Protein AF-A0A2G1YDD8-F1 (afdb_monomer_lite)

Radius of gyration: 30.4 Å; chains: 1; bounding box: 44×39×94 Å

Foldseek 3Di:
DDDDDDDPDPDPPPPDPPVRVVVVVVVVVVVVVPPDPPQWDKDKDDDDDDCDDDDGDDDDIDIDTGPVPPPD

Structure (mmCIF, N/CA/C/O backbone):
data_AF-A0A2G1YDD8-F1
#
_entry.id   AF-A0A2G1YDD8-F1
#
loop_
_atom_site.group_PDB
_atom_site.id
_atom_site.type_symbol
_atom_site.label_atom_id
_atom_site.label_alt_id
_atom_site.label_comp_id
_atom_site.label_asym_id
_atom_site.label_entity_id
_atom_site.label_seq_id
_atom_site.pdbx_PDB_ins_code
_atom_site.Cartn_x
_atom_site.Cartn_y
_atom_site.Cartn_z
_atom_site.occupancy
_atom_site.B_iso_or_equiv
_atom_site.auth_seq_id
_atom_site.auth_comp_id
_atom_site.auth_asym_id
_atom_site.auth_atom_id
_atom_site.pdbx_PDB_model_num
ATOM 1 N N . MET A 1 1 ? 29.714 22.474 -62.044 1.00 44.72 1 MET A N 1
ATOM 2 C CA . MET A 1 1 ? 29.523 21.970 -60.663 1.00 44.72 1 MET A CA 1
ATOM 3 C C . MET A 1 1 ? 28.572 20.776 -60.689 1.00 44.72 1 MET A C 1
ATOM 5 O O . MET A 1 1 ? 27.497 20.909 -61.255 1.00 44.72 1 MET A O 1
ATOM 9 N N . LYS A 1 2 ? 28.958 19.612 -60.144 1.00 45.25 2 LYS A N 1
ATOM 10 C CA . LYS A 1 2 ? 28.079 18.430 -60.018 1.00 45.25 2 LYS A CA 1
ATOM 11 C C . LYS A 1 2 ? 27.577 18.331 -58.575 1.00 45.25 2 LYS A C 1
ATOM 13 O O . LYS A 1 2 ? 28.372 18.091 -57.671 1.00 45.25 2 LYS A O 1
ATOM 18 N N . LEU A 1 3 ? 26.276 18.523 -58.374 1.00 53.66 3 LEU A N 1
ATOM 19 C CA . LEU A 1 3 ? 25.606 18.322 -57.087 1.00 53.66 3 LEU A CA 1
ATOM 20 C C . LEU A 1 3 ? 25.615 16.825 -56.739 1.00 53.66 3 LEU A C 1
ATOM 22 O O . LEU A 1 3 ? 25.046 16.010 -57.466 1.00 53.66 3 LEU A O 1
ATOM 26 N N . LYS A 1 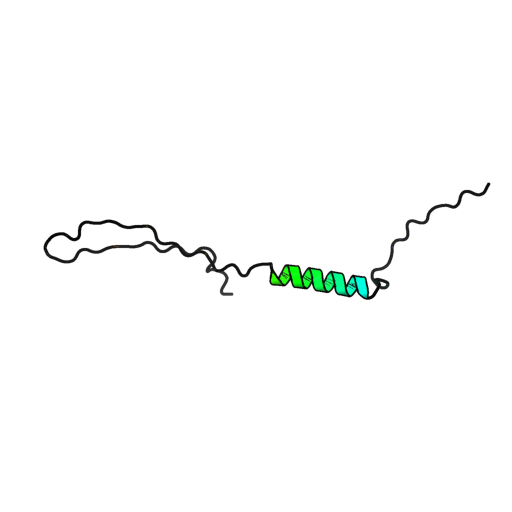4 ? 26.287 16.452 -55.643 1.00 60.81 4 LYS A N 1
ATOM 27 C CA . LYS A 1 4 ? 26.242 15.091 -55.093 1.00 60.81 4 LYS A CA 1
ATOM 28 C C . LYS A 1 4 ? 24.899 14.913 -54.383 1.00 60.81 4 LYS A C 1
ATOM 30 O O . LYS A 1 4 ? 24.619 15.612 -53.416 1.00 60.81 4 LYS A O 1
ATOM 35 N N . ARG A 1 5 ? 24.060 14.002 -54.879 1.00 66.50 5 ARG A N 1
ATOM 36 C CA . ARG A 1 5 ? 22.807 13.622 -54.213 1.00 66.50 5 ARG A CA 1
ATOM 37 C C . ARG A 1 5 ? 23.140 12.855 -52.930 1.00 66.50 5 ARG A C 1
ATOM 39 O O . ARG A 1 5 ? 23.958 11.940 -52.967 1.00 66.50 5 ARG A O 1
ATOM 46 N N . ALA A 1 6 ? 22.539 13.258 -51.813 1.00 60.16 6 ALA A N 1
ATOM 47 C CA . ALA A 1 6 ? 22.681 12.580 -50.531 1.00 60.16 6 ALA A CA 1
ATOM 48 C C . ALA A 1 6 ? 21.821 11.310 -50.528 1.00 60.16 6 ALA A C 1
ATOM 50 O O . ALA A 1 6 ? 20.622 11.369 -50.790 1.00 60.16 6 ALA A O 1
ATOM 51 N N . TYR A 1 7 ? 22.441 10.166 -50.254 1.00 60.00 7 TYR A N 1
ATOM 52 C CA . TYR A 1 7 ? 21.753 8.888 -50.115 1.00 60.00 7 TYR A CA 1
ATOM 53 C C . TYR A 1 7 ? 21.357 8.730 -48.645 1.00 60.00 7 TYR A C 1
ATOM 55 O O . TYR A 1 7 ? 22.225 8.593 -47.783 1.00 60.00 7 TYR A O 1
ATOM 63 N N . THR A 1 8 ? 20.061 8.764 -48.340 1.00 60.94 8 THR A N 1
ATOM 64 C CA . THR A 1 8 ? 19.534 8.319 -47.046 1.00 60.94 8 THR A CA 1
ATOM 65 C C . THR A 1 8 ? 19.705 6.806 -46.965 1.00 60.94 8 THR A C 1
ATOM 67 O O . THR A 1 8 ? 18.946 6.030 -47.540 1.00 60.94 8 THR A O 1
ATOM 70 N N . MET A 1 9 ? 20.786 6.389 -46.312 1.00 63.44 9 MET A N 1
ATOM 71 C CA . MET A 1 9 ? 21.171 4.992 -46.173 1.00 63.44 9 MET A CA 1
ATOM 72 C C . MET A 1 9 ? 20.280 4.335 -45.111 1.00 63.44 9 MET A C 1
ATOM 74 O O . MET A 1 9 ? 20.422 4.599 -43.920 1.00 63.44 9 MET A O 1
ATOM 78 N N . PHE A 1 10 ? 19.341 3.494 -45.542 1.00 63.88 10 PHE A N 1
ATOM 79 C CA . PHE A 1 10 ? 18.613 2.588 -44.656 1.00 63.88 10 PHE A CA 1
ATOM 80 C C . PHE A 1 10 ? 19.583 1.470 -44.248 1.00 63.88 10 PHE A C 1
ATOM 82 O O . PHE A 1 10 ? 19.910 0.602 -45.057 1.00 63.88 10 PHE A O 1
ATOM 89 N N . ILE A 1 11 ? 20.137 1.547 -43.035 1.00 59.44 11 ILE A N 1
ATOM 90 C CA . ILE A 1 11 ? 21.155 0.602 -42.561 1.00 59.44 11 ILE A CA 1
ATOM 91 C C . ILE A 1 11 ? 20.449 -0.684 -42.097 1.00 59.44 11 ILE A C 1
ATOM 93 O O . ILE A 1 11 ? 19.651 -0.622 -41.160 1.00 59.44 11 ILE A O 1
ATOM 97 N N . PRO A 1 12 ? 20.719 -1.857 -42.701 1.00 57.94 12 PRO A N 1
ATOM 98 C CA . PRO A 1 12 ? 20.160 -3.112 -42.222 1.00 57.94 12 PRO A CA 1
ATOM 99 C C . PRO A 1 12 ? 20.765 -3.477 -40.858 1.00 57.94 12 PRO A C 1
ATOM 101 O O . PRO A 1 12 ? 21.969 -3.351 -40.634 1.00 57.94 12 PRO A O 1
ATOM 104 N N . PHE A 1 13 ? 19.923 -3.993 -39.962 1.00 57.16 13 PHE A N 1
ATOM 105 C CA . PHE A 1 13 ? 20.205 -4.381 -38.567 1.00 57.16 13 PHE A CA 1
ATOM 106 C C . PHE A 1 13 ? 21.478 -5.238 -38.339 1.00 57.16 13 PHE A C 1
ATOM 108 O O . PHE A 1 13 ? 22.005 -5.307 -37.228 1.00 57.16 13 PHE A O 1
ATOM 115 N N . GLN A 1 14 ? 22.013 -5.864 -39.389 1.00 54.00 14 GLN A N 1
ATOM 116 C CA . GLN A 1 14 ? 23.119 -6.823 -39.333 1.00 54.00 14 GLN A CA 1
ATOM 117 C C . GLN A 1 14 ? 24.524 -6.200 -39.160 1.00 54.00 14 GLN A C 1
ATOM 11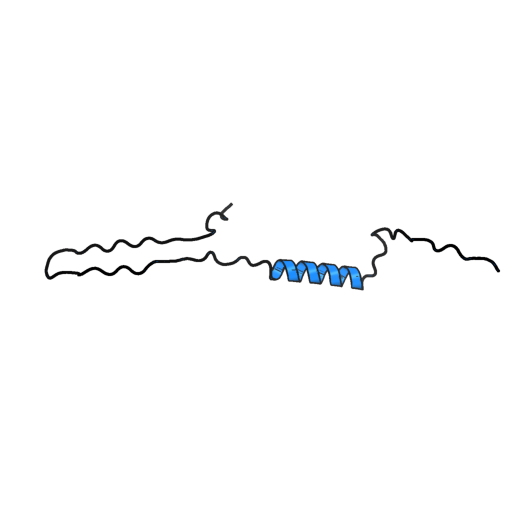9 O O . GLN A 1 14 ? 25.434 -6.910 -38.738 1.00 54.00 14 GLN A O 1
ATOM 124 N N . VAL A 1 15 ? 24.727 -4.895 -39.408 1.00 62.62 15 VAL A N 1
ATOM 125 C CA . VAL A 1 15 ? 26.053 -4.220 -39.319 1.00 62.62 15 VAL A CA 1
ATOM 126 C C . VAL A 1 15 ? 26.199 -3.262 -38.129 1.00 62.62 15 VAL A C 1
ATOM 128 O O . VAL A 1 15 ? 26.958 -2.295 -38.165 1.00 62.62 15 VAL A O 1
ATOM 131 N N . THR A 1 16 ? 25.498 -3.527 -37.029 1.00 64.19 16 THR A N 1
ATOM 132 C CA . THR A 1 16 ? 25.727 -2.787 -35.781 1.00 64.19 16 THR A CA 1
ATOM 133 C C . THR A 1 16 ? 27.113 -3.121 -35.193 1.00 64.19 16 THR A C 1
ATOM 135 O O . THR A 1 16 ? 27.429 -4.302 -35.005 1.00 64.19 16 THR A O 1
ATOM 138 N N . PRO A 1 17 ? 27.964 -2.120 -34.878 1.00 77.25 17 PRO A N 1
ATOM 139 C CA . PRO A 1 17 ? 29.289 -2.359 -34.302 1.00 77.25 17 PRO A CA 1
ATOM 140 C C . PRO A 1 17 ? 29.170 -3.041 -32.930 1.00 77.25 17 PRO A C 1
ATOM 142 O O . PRO A 1 17 ? 28.227 -2.764 -32.183 1.00 77.25 17 PRO A O 1
ATOM 145 N N . MET A 1 18 ? 30.127 -3.909 -32.568 1.00 80.69 18 MET A N 1
ATOM 146 C CA . MET A 1 18 ? 30.070 -4.746 -31.348 1.00 80.69 18 MET A CA 1
ATOM 147 C C . MET A 1 18 ? 29.852 -3.942 -30.056 1.00 80.69 18 MET A C 1
ATOM 149 O O . MET A 1 18 ? 29.204 -4.427 -29.132 1.00 80.69 18 MET A O 1
ATOM 153 N N . VAL A 1 19 ? 30.338 -2.698 -30.007 1.00 83.12 19 VAL A N 1
ATOM 154 C CA . VAL A 1 19 ? 30.122 -1.774 -28.883 1.00 83.12 19 VAL A CA 1
ATOM 155 C C . VAL A 1 19 ? 28.652 -1.359 -28.766 1.00 83.12 19 VAL A C 1
ATOM 157 O O . VAL A 1 19 ? 28.121 -1.344 -27.662 1.00 83.12 19 VAL A O 1
ATOM 160 N N . SER A 1 20 ? 27.957 -1.111 -29.882 1.00 84.31 20 SER A N 1
ATOM 161 C CA . SER A 1 20 ? 26.528 -0.750 -29.862 1.00 84.31 20 SER A CA 1
ATOM 162 C C . SER A 1 20 ? 25.642 -1.903 -29.386 1.00 84.31 20 SER A C 1
ATOM 164 O O . SER A 1 20 ? 24.717 -1.680 -28.612 1.00 84.31 20 SER A O 1
ATOM 166 N N . LYS A 1 21 ? 25.976 -3.149 -29.756 1.00 80.62 21 LYS A N 1
ATOM 167 C CA . LYS A 1 21 ? 25.273 -4.349 -29.274 1.00 80.62 21 LYS A CA 1
ATOM 168 C C . LYS A 1 21 ? 25.453 -4.527 -27.769 1.00 80.62 21 LYS A C 1
ATOM 170 O O . LYS A 1 21 ? 24.484 -4.777 -27.066 1.00 80.62 21 LYS A O 1
ATOM 175 N N . ARG A 1 22 ? 26.684 -4.354 -27.272 1.00 84.75 22 ARG A N 1
ATOM 176 C CA . ARG A 1 22 ? 27.000 -4.433 -25.837 1.00 84.75 22 ARG A CA 1
ATOM 177 C C . ARG A 1 22 ? 26.318 -3.329 -25.036 1.00 84.75 22 ARG A C 1
ATOM 179 O O . ARG A 1 22 ? 25.798 -3.612 -23.967 1.00 84.75 22 ARG A O 1
ATOM 186 N N . LEU A 1 23 ? 26.277 -2.107 -25.564 1.00 88.44 23 LEU A N 1
ATOM 187 C CA . LEU A 1 23 ? 25.615 -0.981 -24.910 1.00 88.44 23 LEU A CA 1
ATOM 188 C C . LEU A 1 23 ? 24.094 -1.162 -24.864 1.00 88.44 23 LEU A C 1
ATOM 190 O O . LEU A 1 23 ? 23.488 -0.914 -23.829 1.00 88.44 23 LEU A O 1
ATOM 194 N N . PHE A 1 24 ? 23.488 -1.657 -25.947 1.00 86.81 24 PHE A N 1
ATOM 195 C CA . PHE A 1 24 ? 22.068 -2.008 -25.964 1.00 86.81 24 PHE A CA 1
ATOM 196 C C . PHE A 1 24 ? 21.751 -3.118 -24.957 1.00 86.81 24 PHE A C 1
ATOM 198 O O . PHE A 1 24 ? 20.814 -2.988 -24.178 1.00 86.81 24 PHE A O 1
ATOM 205 N N . PHE A 1 25 ? 22.561 -4.179 -24.922 1.00 86.56 25 PHE A N 1
ATOM 206 C CA . PHE A 1 25 ? 22.367 -5.291 -23.990 1.00 86.56 25 PHE A CA 1
ATOM 207 C C . PHE A 1 25 ? 22.542 -4.853 -22.533 1.00 86.56 25 PHE A C 1
ATOM 209 O O . PHE A 1 25 ? 21.765 -5.249 -21.674 1.00 86.56 25 PHE A O 1
ATOM 216 N N . PHE A 1 26 ? 23.526 -3.995 -22.259 1.00 87.69 26 PHE A N 1
ATOM 217 C CA . PHE A 1 26 ? 23.738 -3.427 -20.933 1.00 87.69 26 PHE A CA 1
ATOM 218 C C . PHE A 1 26 ? 22.599 -2.484 -20.537 1.00 87.69 26 PHE A C 1
ATOM 220 O O . PHE A 1 26 ? 22.141 -2.546 -19.408 1.00 87.69 26 PHE A O 1
ATOM 227 N N . GLY A 1 27 ? 22.091 -1.663 -21.461 1.00 88.38 27 GLY A N 1
ATOM 228 C CA . GLY A 1 27 ? 20.923 -0.812 -21.226 1.00 88.38 27 GLY A CA 1
ATOM 229 C C . GLY A 1 27 ? 19.646 -1.614 -20.970 1.00 88.38 27 GLY A C 1
ATOM 230 O O . GLY A 1 27 ? 18.896 -1.286 -20.056 1.00 88.38 27 GLY A O 1
ATOM 231 N N . ALA A 1 28 ? 19.430 -2.700 -21.714 1.00 86.75 28 ALA A N 1
ATOM 232 C CA . ALA A 1 28 ? 18.317 -3.620 -21.497 1.00 86.75 28 ALA A CA 1
ATOM 233 C C . ALA A 1 28 ? 18.445 -4.367 -20.160 1.00 86.75 28 ALA A C 1
ATOM 235 O O . ALA A 1 28 ? 17.462 -4.499 -19.440 1.00 86.75 28 ALA A O 1
ATOM 236 N N . LEU A 1 29 ? 19.656 -4.803 -19.799 1.00 85.62 29 LEU A N 1
ATOM 237 C CA . LEU A 1 29 ? 19.938 -5.439 -18.512 1.00 85.62 29 LEU A CA 1
ATOM 238 C C . LEU A 1 29 ? 19.744 -4.462 -17.350 1.00 85.62 29 LEU A C 1
ATOM 240 O O . LEU A 1 29 ? 19.129 -4.819 -16.356 1.00 85.62 29 LEU A O 1
ATOM 244 N N . LEU A 1 30 ? 20.214 -3.221 -17.489 1.00 85.94 30 LEU A N 1
ATOM 245 C CA . LEU A 1 30 ? 20.001 -2.154 -16.515 1.00 85.94 30 LEU A CA 1
ATOM 246 C C . LEU A 1 30 ? 18.495 -1.925 -16.326 1.00 85.94 30 LEU A C 1
ATOM 248 O O . LEU A 1 30 ? 17.992 -2.012 -15.213 1.00 85.94 30 LEU A O 1
ATOM 252 N N . PHE A 1 31 ? 17.756 -1.731 -17.418 1.00 80.25 31 PHE A N 1
ATOM 253 C CA . PHE A 1 31 ? 16.303 -1.567 -17.390 1.00 80.25 31 PHE A CA 1
ATOM 254 C C . PHE A 1 31 ? 15.590 -2.749 -16.719 1.00 80.25 31 PHE A C 1
ATOM 256 O O . PHE A 1 31 ? 14.669 -2.538 -15.936 1.00 80.25 31 PHE A O 1
ATOM 263 N N . LEU A 1 32 ? 16.043 -3.980 -16.965 1.00 78.50 32 LEU A N 1
ATOM 264 C CA . LEU A 1 32 ? 15.480 -5.185 -16.355 1.00 78.50 32 LEU A CA 1
ATOM 265 C C . LEU A 1 32 ? 15.835 -5.324 -14.862 1.00 78.50 32 LEU A C 1
ATOM 267 O O . LEU A 1 32 ? 15.019 -5.791 -14.078 1.00 78.50 32 LEU A O 1
ATOM 271 N N . CYS A 1 33 ? 17.023 -4.881 -14.444 1.00 78.44 33 CYS A N 1
ATOM 272 C CA . CYS A 1 33 ? 17.427 -4.884 -13.036 1.00 78.44 33 CYS A CA 1
ATOM 273 C C . CYS A 1 33 ? 16.738 -3.786 -12.205 1.00 78.44 33 CYS A C 1
ATOM 275 O O . CYS A 1 33 ? 16.585 -3.957 -10.999 1.00 78.44 33 CYS A O 1
ATOM 277 N N . PHE A 1 34 ? 16.342 -2.666 -12.821 1.00 69.62 34 PHE A N 1
ATOM 278 C CA . PHE A 1 34 ? 15.648 -1.555 -12.147 1.00 69.62 34 PHE A CA 1
ATOM 279 C C . PHE A 1 34 ? 14.128 -1.542 -12.363 1.00 69.62 34 PHE A C 1
ATOM 281 O O . PHE A 1 34 ? 13.441 -0.740 -11.730 1.00 69.62 34 PHE A O 1
ATOM 288 N N . SER A 1 35 ? 13.582 -2.412 -13.220 1.00 70.75 35 SER A N 1
ATOM 289 C CA . SER A 1 35 ? 12.135 -2.656 -13.298 1.00 70.75 35 SER A CA 1
ATOM 290 C C . SER A 1 35 ? 11.745 -3.477 -12.078 1.00 70.75 35 SER A C 1
ATOM 292 O O . SER A 1 35 ? 11.736 -4.702 -12.086 1.00 70.75 35 SER A O 1
ATOM 294 N N . GLY A 1 36 ? 11.556 -2.759 -10.975 1.00 65.06 36 GLY A N 1
ATOM 295 C CA . GLY A 1 36 ? 11.384 -3.325 -9.655 1.00 65.06 36 GLY A CA 1
ATOM 296 C C . GLY A 1 36 ? 10.323 -4.414 -9.630 1.00 65.06 36 GLY A C 1
ATOM 297 O O . GLY A 1 36 ? 9.157 -4.175 -9.932 1.00 65.06 36 GLY A O 1
ATOM 298 N N . TYR A 1 37 ? 10.721 -5.584 -9.145 1.00 64.88 37 TYR A N 1
ATOM 299 C CA . TYR A 1 37 ? 9.832 -6.389 -8.325 1.00 64.88 37 TYR A CA 1
ATOM 300 C C . TYR A 1 37 ? 9.662 -5.612 -7.019 1.00 64.88 37 TYR A C 1
ATOM 302 O O . TYR A 1 37 ? 10.400 -5.799 -6.052 1.00 64.88 37 TYR A O 1
ATOM 310 N N . GLY A 1 38 ? 8.798 -4.598 -7.074 1.00 64.44 38 GLY A N 1
ATOM 311 C CA . GLY A 1 38 ? 8.439 -3.792 -5.924 1.00 64.44 38 GLY A CA 1
ATOM 312 C C . GLY A 1 38 ? 7.713 -4.701 -4.955 1.00 64.44 38 GLY A C 1
ATOM 313 O O . GLY A 1 38 ? 6.751 -5.356 -5.334 1.00 64.44 38 GLY A O 1
ATOM 314 N N . GLN A 1 39 ? 8.218 -4.793 -3.733 1.00 68.25 39 GLN A N 1
ATOM 315 C CA . GLN A 1 39 ? 7.496 -5.463 -2.672 1.00 68.25 39 GLN A CA 1
ATOM 316 C C . GLN A 1 39 ? 6.148 -4.751 -2.519 1.00 68.25 39 GLN A C 1
ATOM 318 O O . GLN A 1 39 ? 6.109 -3.540 -2.297 1.00 68.25 39 GLN A O 1
ATOM 323 N N . ASP A 1 40 ? 5.075 -5.507 -2.702 1.00 81.81 40 ASP A N 1
ATOM 324 C CA . ASP A 1 40 ? 3.698 -5.058 -2.559 1.00 81.81 40 ASP A CA 1
ATOM 32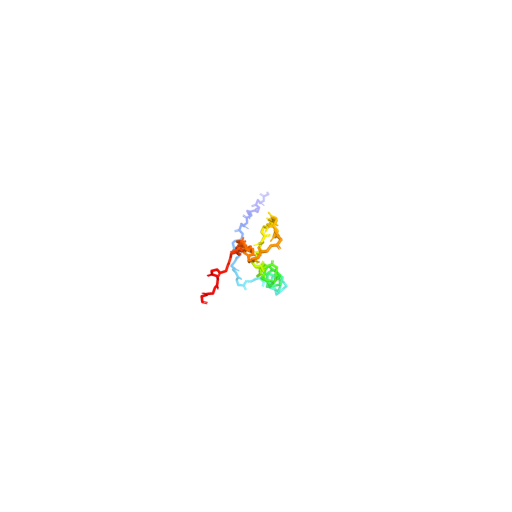5 C C . ASP A 1 40 ? 3.513 -4.311 -1.231 1.00 81.81 40 ASP A C 1
ATOM 327 O O . ASP A 1 40 ? 3.834 -4.871 -0.171 1.00 81.81 40 ASP A O 1
ATOM 331 N N . PRO A 1 41 ? 3.067 -3.040 -1.240 1.00 85.44 41 PRO A N 1
ATOM 332 C CA . PRO A 1 41 ? 2.908 -2.306 -0.001 1.00 85.44 41 PRO A CA 1
ATOM 333 C C . PRO A 1 41 ? 1.831 -2.982 0.852 1.00 85.44 41 PRO A C 1
ATOM 335 O O . PRO A 1 41 ? 0.705 -3.221 0.412 1.00 85.44 41 PRO A O 1
ATOM 338 N N . ILE A 1 42 ? 2.200 -3.285 2.097 1.00 89.62 42 ILE A N 1
ATOM 339 C CA . ILE A 1 42 ? 1.291 -3.756 3.137 1.00 89.62 42 ILE A CA 1
ATOM 340 C C . ILE A 1 42 ? 0.983 -2.601 4.081 1.00 89.62 42 ILE A C 1
ATOM 342 O O . ILE A 1 42 ? 1.883 -1.879 4.516 1.00 89.62 42 ILE A O 1
ATOM 346 N N . SER A 1 43 ? -0.292 -2.419 4.402 1.00 92.06 43 SER A N 1
ATOM 347 C CA . SER A 1 43 ? -0.738 -1.368 5.311 1.00 92.06 43 SER A CA 1
ATOM 348 C C . SER A 1 43 ? -1.764 -1.887 6.308 1.00 92.06 43 SER A C 1
ATOM 350 O O . SER A 1 43 ? -2.555 -2.791 6.024 1.00 92.06 43 SER A O 1
ATOM 352 N N . ILE A 1 44 ? -1.715 -1.306 7.506 1.00 95.38 44 ILE A N 1
ATOM 353 C CA . ILE A 1 44 ? -2.647 -1.538 8.607 1.00 95.38 44 ILE A CA 1
ATOM 354 C C . ILE A 1 44 ? -2.950 -0.162 9.194 1.00 95.38 44 ILE A C 1
ATOM 356 O O . ILE A 1 44 ? -2.027 0.596 9.485 1.00 95.38 44 ILE A O 1
ATOM 360 N N . GLY A 1 45 ? -4.231 0.177 9.315 1.00 94.56 45 GLY A N 1
ATOM 361 C CA . GLY A 1 45 ? -4.654 1.420 9.958 1.00 94.56 45 GLY A CA 1
ATOM 362 C C . GLY A 1 45 ? -4.626 1.315 11.482 1.00 94.56 45 GLY A C 1
ATOM 363 O O . GLY A 1 45 ? -4.819 0.232 12.037 1.00 94.56 45 GLY A O 1
ATOM 364 N N . ASP A 1 46 ? -4.439 2.450 12.151 1.00 95.25 46 ASP A N 1
ATOM 365 C CA . ASP A 1 46 ? -4.517 2.523 13.610 1.00 95.25 46 ASP A CA 1
ATOM 366 C C . ASP A 1 46 ? -5.947 2.245 14.099 1.00 95.25 46 ASP A C 1
ATOM 368 O O . ASP A 1 46 ? -6.926 2.752 13.543 1.00 95.25 46 ASP A O 1
ATOM 372 N N . VAL A 1 47 ? -6.068 1.461 15.174 1.00 95.25 47 VAL A N 1
ATOM 373 C CA . VAL A 1 47 ? -7.339 1.178 15.854 1.00 95.25 47 VAL A CA 1
ATOM 374 C C . VAL A 1 47 ? -7.174 1.478 17.338 1.00 95.25 47 VAL A C 1
ATOM 376 O O . VAL A 1 47 ? -6.355 0.860 18.013 1.00 95.25 47 VAL A O 1
ATOM 379 N N . THR A 1 48 ? -7.988 2.402 17.850 1.00 95.19 48 THR A N 1
ATOM 380 C CA . THR A 1 48 ? -8.010 2.774 19.271 1.00 95.19 48 THR A CA 1
ATOM 381 C C . THR A 1 48 ? -9.377 2.463 19.863 1.00 95.19 48 THR A C 1
ATOM 383 O O . THR A 1 48 ? -10.396 2.955 19.378 1.00 95.19 48 THR A O 1
ATOM 386 N N . GLN A 1 49 ? -9.398 1.675 20.936 1.00 93.25 49 GLN A N 1
ATOM 387 C CA . GLN A 1 49 ? -10.603 1.313 21.681 1.00 93.25 49 GLN A CA 1
ATOM 388 C C . GLN A 1 49 ? -10.271 1.198 23.173 1.00 93.25 49 GLN A C 1
ATOM 390 O O . GLN A 1 49 ? -9.151 0.849 23.537 1.00 93.25 49 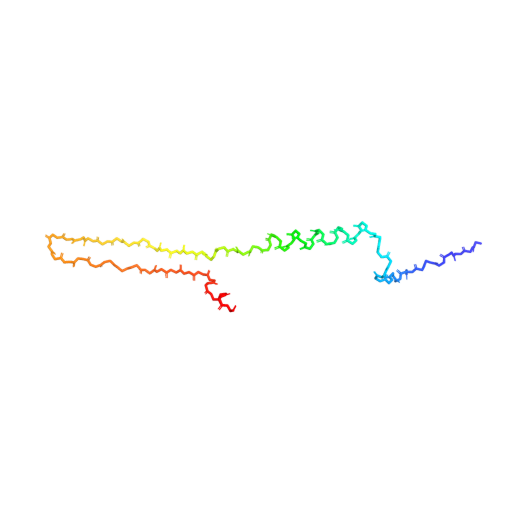GLN A O 1
ATOM 395 N N . ALA A 1 50 ? -11.232 1.517 24.041 1.00 92.25 50 ALA A N 1
ATOM 396 C CA . ALA A 1 50 ? -11.074 1.348 25.481 1.00 92.25 50 ALA A CA 1
ATOM 397 C C . ALA A 1 50 ? -11.221 -0.132 25.859 1.00 92.25 50 ALA A C 1
ATOM 399 O O . ALA A 1 50 ? -12.232 -0.749 25.534 1.00 92.25 50 ALA A O 1
ATOM 400 N N . GLU A 1 51 ? -10.239 -0.679 26.576 1.00 89.31 51 GLU A N 1
ATOM 401 C CA . GLU A 1 51 ? -10.228 -2.094 26.979 1.00 89.31 51 GLU A CA 1
ATOM 402 C C . GLU A 1 51 ? -11.195 -2.418 28.126 1.00 89.31 51 GLU A C 1
ATOM 404 O O . GLU A 1 51 ? -11.499 -3.588 28.350 1.00 89.31 51 GLU A O 1
ATOM 409 N N . THR A 1 52 ? -11.745 -1.390 28.785 1.00 87.31 52 THR A N 1
ATOM 410 C CA . THR A 1 52 ? -12.621 -1.490 29.966 1.00 87.31 52 THR A CA 1
ATOM 411 C C . THR A 1 52 ? -11.983 -2.291 31.114 1.00 87.31 52 THR A C 1
ATOM 413 O O . THR A 1 52 ? -10.788 -2.579 31.108 1.00 87.31 52 THR A O 1
ATOM 416 N N . ASP A 1 53 ? -12.757 -2.563 32.155 1.00 88.44 53 ASP A N 1
ATOM 417 C CA . ASP A 1 53 ? -12.306 -3.009 33.473 1.00 88.44 53 ASP A CA 1
ATOM 418 C C . ASP A 1 53 ? -12.694 -4.467 33.799 1.00 88.44 53 ASP A C 1
ATOM 420 O O . ASP A 1 53 ? -12.293 -4.999 34.836 1.00 88.44 53 ASP A O 1
ATOM 424 N N . ALA A 1 54 ? -13.411 -5.152 32.899 1.00 89.69 54 ALA A N 1
ATOM 425 C CA . ALA A 1 54 ? -13.664 -6.594 32.966 1.00 89.69 54 ALA A CA 1
ATOM 426 C C . ALA A 1 54 ? -14.099 -7.167 31.602 1.00 89.69 54 ALA A C 1
ATOM 428 O O . ALA A 1 54 ? -14.653 -6.462 30.765 1.00 89.69 54 ALA A O 1
ATOM 429 N N . GLY A 1 55 ? -13.935 -8.480 31.411 1.00 90.38 55 GLY A N 1
ATOM 430 C CA . GLY A 1 55 ? -14.337 -9.172 30.179 1.00 90.38 55 GLY A CA 1
ATOM 431 C C . GLY A 1 55 ? -13.274 -9.133 29.075 1.00 90.38 55 GLY A C 1
ATOM 432 O O . GLY A 1 55 ? -12.115 -8.822 29.329 1.00 90.38 55 GLY A O 1
ATOM 433 N N . SER A 1 56 ? -13.654 -9.526 27.855 1.00 94.00 56 SER A N 1
ATOM 434 C CA . SER A 1 56 ? -12.767 -9.511 26.684 1.00 94.00 56 SER A CA 1
ATOM 435 C C . SER A 1 56 ? -13.137 -8.355 25.762 1.00 94.00 56 SER A C 1
ATOM 437 O O . SER A 1 56 ? -14.294 -8.239 25.356 1.00 94.00 56 SER A O 1
ATOM 439 N N . THR A 1 57 ? -12.141 -7.544 25.406 1.00 93.69 57 THR A N 1
ATOM 440 C CA . THR A 1 57 ? -12.274 -6.478 24.409 1.00 93.69 57 THR A CA 1
ATOM 441 C C . THR A 1 57 ? -11.599 -6.917 23.117 1.00 93.69 57 THR A C 1
ATOM 443 O O . THR A 1 57 ? -10.421 -7.270 23.107 1.00 93.69 57 THR A O 1
ATOM 446 N N . VAL A 1 58 ? -12.359 -6.937 22.021 1.00 93.81 58 VAL A N 1
ATOM 447 C CA . VAL A 1 58 ? -11.890 -7.422 20.717 1.00 93.81 58 VAL A CA 1
ATOM 448 C C . VAL A 1 58 ? -11.492 -6.249 19.836 1.00 93.81 58 VAL A C 1
ATOM 450 O O . VAL A 1 58 ? -12.328 -5.413 19.507 1.00 93.81 58 VAL A O 1
ATOM 453 N N . PHE A 1 59 ? -10.246 -6.258 19.369 1.00 95.00 59 PHE A N 1
ATOM 454 C CA . PHE A 1 59 ? -9.761 -5.350 18.334 1.00 95.00 59 PHE A CA 1
ATOM 455 C C . PHE A 1 59 ? -9.798 -6.047 16.977 1.00 95.00 59 PHE A C 1
ATOM 457 O O . PHE A 1 59 ? -9.318 -7.170 16.830 1.00 95.00 59 PHE A O 1
ATOM 464 N N . THR A 1 60 ? -10.358 -5.372 15.974 1.00 95.31 60 THR A N 1
ATOM 465 C CA . THR A 1 60 ? -10.388 -5.866 14.593 1.00 95.31 60 THR A CA 1
ATOM 466 C C . THR A 1 60 ? -9.562 -4.944 13.715 1.00 95.31 60 THR A C 1
ATOM 468 O O . THR A 1 60 ? -9.885 -3.767 13.575 1.00 95.31 60 THR A O 1
ATOM 471 N N . PHE A 1 61 ? -8.514 -5.489 13.103 1.00 95.56 61 PHE A N 1
ATOM 472 C CA . PHE A 1 61 ? -7.658 -4.765 12.170 1.00 95.56 61 PHE A CA 1
ATOM 473 C C . PHE A 1 61 ? -7.985 -5.178 10.742 1.00 95.56 61 PHE A C 1
ATOM 475 O O . PHE A 1 61 ? -8.161 -6.362 10.451 1.00 95.56 61 PHE A O 1
ATOM 482 N N . THR A 1 62 ? -8.027 -4.199 9.843 1.00 94.62 62 THR A N 1
ATOM 483 C CA . THR A 1 62 ? -8.085 -4.463 8.405 1.00 94.62 62 THR A CA 1
ATOM 484 C C . THR A 1 62 ? -6.675 -4.361 7.846 1.00 94.62 62 THR A C 1
ATOM 486 O O . THR A 1 62 ? -6.031 -3.321 7.979 1.00 94.62 62 THR A O 1
ATOM 489 N N . VAL A 1 63 ? -6.201 -5.447 7.241 1.00 92.94 63 VAL A N 1
ATOM 490 C CA . VAL A 1 63 ? -4.899 -5.509 6.571 1.00 92.94 63 VAL A CA 1
ATOM 491 C C . VAL A 1 63 ? -5.135 -5.371 5.071 1.00 92.94 63 VAL A C 1
ATOM 493 O O . VAL A 1 63 ? -5.919 -6.137 4.509 1.00 92.94 63 VAL A O 1
ATOM 496 N N . SER A 1 64 ? -4.465 -4.413 4.431 1.00 90.88 64 SER A N 1
ATOM 497 C CA . SER A 1 64 ? -4.481 -4.244 2.973 1.00 90.88 64 SER A CA 1
ATOM 498 C C . SER A 1 64 ? -3.114 -4.581 2.391 1.00 90.88 64 SER A C 1
ATOM 500 O O . SER A 1 64 ? -2.088 -4.195 2.954 1.00 90.88 64 SER A O 1
ATOM 502 N N . VAL A 1 65 ? -3.106 -5.287 1.262 1.00 88.12 65 VAL A N 1
ATOM 503 C CA . VAL A 1 65 ? -1.907 -5.619 0.485 1.00 88.12 65 VAL A CA 1
ATOM 504 C C . VAL A 1 65 ? -2.188 -5.256 -0.968 1.00 88.12 65 VAL A C 1
ATOM 506 O O . VAL A 1 65 ? -3.120 -5.808 -1.558 1.00 88.12 65 VAL A O 1
ATOM 509 N N . ASP A 1 66 ? -1.389 -4.365 -1.551 1.00 85.06 66 ASP A N 1
ATOM 510 C CA . ASP A 1 66 ? -1.529 -4.009 -2.966 1.00 85.06 66 ASP A CA 1
ATOM 511 C C . ASP A 1 66 ? -0.575 -4.854 -3.809 1.00 85.06 66 ASP A C 1
ATOM 513 O O . ASP A 1 66 ? 0.622 -4.765 -3.606 1.00 85.06 66 ASP A O 1
ATOM 517 N N . GLY A 1 67 ? -1.076 -5.623 -4.781 1.00 75.69 67 GLY A N 1
ATOM 518 C CA . GLY A 1 67 ? -0.233 -6.320 -5.772 1.00 75.69 67 GLY A CA 1
ATOM 519 C C . GLY A 1 67 ? -0.025 -7.829 -5.560 1.00 75.69 67 GLY A C 1
ATOM 520 O O . GLY A 1 67 ? 0.479 -8.504 -6.459 1.00 75.69 67 GLY A O 1
ATOM 521 N N . GLY A 1 68 ? -0.573 -8.406 -4.480 1.00 66.88 68 GLY A N 1
ATOM 522 C CA . GLY A 1 68 ? -0.461 -9.838 -4.138 1.00 66.88 68 GLY A CA 1
ATOM 523 C C . GLY A 1 68 ? -1.114 -10.833 -5.118 1.00 66.88 68 GLY A C 1
ATOM 524 O O . GLY A 1 68 ? -1.220 -12.020 -4.819 1.00 66.88 68 GLY A O 1
ATOM 525 N N . GLY A 1 69 ? -1.569 -10.369 -6.284 1.00 66.94 69 GLY A N 1
ATOM 526 C CA . GLY A 1 69 ? -2.136 -11.184 -7.361 1.00 66.94 69 GLY A CA 1
ATOM 527 C C . GLY A 1 69 ? -1.102 -11.745 -8.340 1.00 66.94 69 GLY A C 1
ATOM 528 O O . GLY A 1 69 ? -1.480 -12.453 -9.267 1.00 66.94 69 GLY A O 1
ATOM 529 N N . ASN A 1 70 ? 0.188 -11.446 -8.159 1.00 60.88 70 ASN A N 1
ATOM 530 C CA . ASN A 1 70 ? 1.234 -11.857 -9.099 1.00 60.88 70 ASN A CA 1
ATOM 531 C C . ASN A 1 70 ? 1.743 -13.300 -8.898 1.00 60.88 70 ASN A C 1
ATOM 533 O O . ASN A 1 70 ? 2.721 -13.702 -9.526 1.00 60.88 70 ASN A O 1
ATOM 537 N N . ALA A 1 71 ? 1.087 -14.082 -8.034 1.00 58.25 71 ALA A N 1
ATOM 538 C CA . ALA A 1 71 ? 1.284 -15.525 -7.948 1.00 58.25 71 ALA A CA 1
ATOM 539 C C . ALA A 1 71 ? 0.552 -16.211 -9.118 1.00 58.25 71 ALA A C 1
ATOM 541 O O . ALA A 1 71 ? -0.609 -16.598 -8.987 1.00 58.25 71 ALA A O 1
ATOM 542 N N . ALA A 1 72 ? 1.227 -16.321 -10.263 1.00 51.41 72 ALA A N 1
ATOM 543 C CA . ALA A 1 72 ? 0.802 -17.113 -11.418 1.00 51.41 72 ALA A 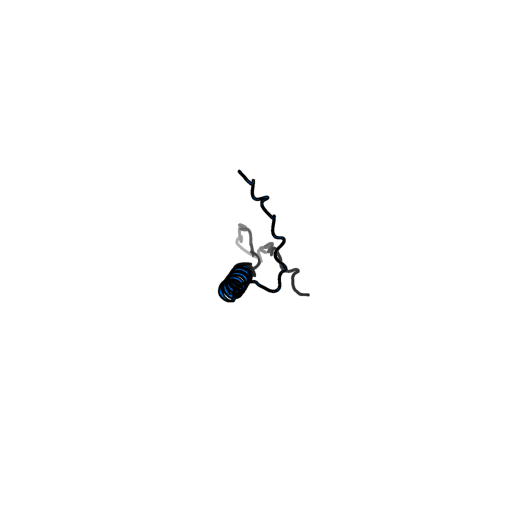CA 1
ATOM 544 C C . ALA A 1 72 ? 1.864 -18.160 -11.767 1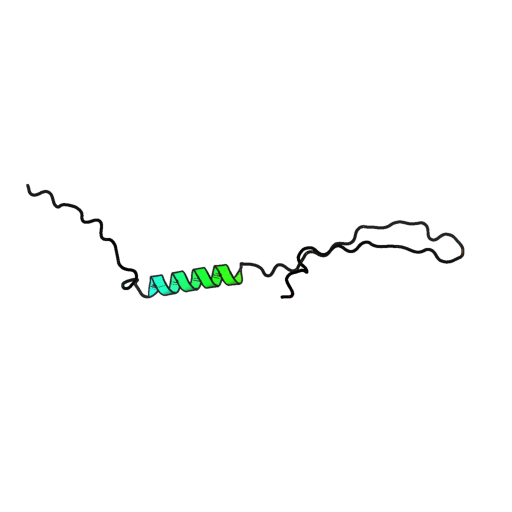.00 51.41 72 ALA A C 1
ATOM 546 O O . ALA A 1 72 ? 3.067 -17.812 -11.725 1.00 51.41 72 ALA A O 1
#

pLDDT: mean 78.0, std 14.57, range [44.72, 95.56]

Secondary structure (DSSP, 8-state):
--PPPP------GGG--HHHHHHHHHHHHHHHHHS--PPPPEEE--------SSS-----PPEEESSTT---

Sequence (72 aa):
MKLKRAYTMFIPFQVTPMVSKRLFFFGALLFLCFSGYGQDPISIGDVTQAETDAGSTVFTFTVSVDGGGNAA